Protein AF-A0A7X9DL16-F1 (afdb_monomer_lite)

Organism: NCBI:txid2053526

InterPro domains:
  IPR001405 Uncharacterised protein family UPF0758 [PTHR30471] (2-61)
  IPR025657 RadC-like JAB domain [PF04002] (2-62)
  IPR037518 MPN domain [PS50249] (1-65)

Foldseek 3Di:
DCVVVVAQADEAEDEDAVQDQDDDPVSLVVVAVVQVVCLVVNHHYPWYWYDYPVGIDTVVVVVSYDGDDDPPPPDPDPPDDDDDD

pLDDT: mean 84.84, std 18.09, range [40.84, 98.19]

Sequence (85 aa):
VALNKNAACIIIAHNHPSNDPAPSNEDINVTKKISTLGKAMNIPLLDHLVITDSGYVSMKQLNVFTSFESNEKKGGDNNEKKQLH

Radius of gyration: 19.28 Å; chains: 1; bounding box: 30×30×70 Å

Secondary structure (DSSP, 8-state):
--GGGT-S-EEEEEE-TTS--SPPHHHHHHHHHHHHHHHHTT--EEEEEEEETTEEEETTTTT-SPPPPPGGGS-----------

Structure (mmCIF, N/CA/C/O backbone):
data_AF-A0A7X9DL16-F1
#
_entry.id   AF-A0A7X9DL16-F1
#
loop_
_atom_site.group_PDB
_atom_site.id
_atom_site.type_symbol
_atom_site.label_atom_id
_atom_site.label_alt_id
_atom_site.label_comp_id
_atom_site.label_asym_id
_atom_site.label_entity_id
_atom_site.label_seq_id
_atom_site.pdbx_PDB_ins_code
_atom_site.Cartn_x
_atom_site.Cartn_y
_atom_site.Cartn_z
_atom_site.occupancy
_atom_site.B_iso_or_equiv
_atom_site.auth_seq_id
_atom_site.auth_comp_id
_atom_site.auth_asym_id
_atom_site.auth_atom_id
_atom_site.pdbx_PDB_model_num
ATOM 1 N N . VAL A 1 1 ? -15.451 6.270 -0.008 1.00 71.19 1 VAL A N 1
ATOM 2 C CA . VAL A 1 1 ? -16.031 4.919 -0.232 1.00 71.19 1 VAL A CA 1
ATOM 3 C C . VAL A 1 1 ? -16.057 4.088 1.048 1.00 71.19 1 VAL A C 1
ATOM 5 O O . VAL A 1 1 ? -17.149 3.716 1.436 1.00 71.19 1 VAL A O 1
ATOM 8 N N . ALA A 1 2 ? -14.929 3.850 1.734 1.00 79.81 2 ALA A N 1
ATOM 9 C CA . ALA A 1 2 ? -14.866 2.975 2.921 1.00 79.81 2 ALA A CA 1
ATOM 10 C C . ALA A 1 2 ? -15.847 3.343 4.057 1.00 79.81 2 ALA A C 1
ATOM 12 O O . ALA A 1 2 ? -16.627 2.497 4.485 1.00 79.81 2 ALA A O 1
ATOM 13 N N . LEU A 1 3 ? -15.869 4.614 4.478 1.00 82.75 3 LEU A N 1
ATOM 14 C CA . LEU A 1 3 ? -16.787 5.119 5.513 1.00 82.75 3 LEU A CA 1
ATOM 15 C C . LEU A 1 3 ? -18.262 4.889 5.147 1.00 82.75 3 LEU A C 1
ATOM 17 O O . LEU A 1 3 ? -19.006 4.283 5.906 1.00 82.75 3 LEU A O 1
ATOM 21 N N . ASN A 1 4 ? -18.658 5.283 3.934 1.00 86.75 4 ASN A N 1
ATOM 22 C CA . ASN A 1 4 ? -20.035 5.144 3.439 1.00 86.75 4 ASN A CA 1
ATOM 23 C C . ASN A 1 4 ? -20.471 3.683 3.221 1.00 86.75 4 ASN A C 1
ATOM 25 O O . ASN A 1 4 ? -21.619 3.436 2.860 1.00 86.75 4 ASN A O 1
ATOM 29 N N . LYS A 1 5 ? -19.545 2.726 3.339 1.00 88.94 5 LYS A N 1
ATOM 30 C CA . LYS A 1 5 ? -19.786 1.293 3.148 1.00 88.94 5 LYS A CA 1
ATOM 31 C C . LYS A 1 5 ? -19.644 0.497 4.446 1.00 88.94 5 LYS A C 1
ATOM 33 O O . LYS A 1 5 ? -19.661 -0.726 4.374 1.00 88.94 5 LYS A O 1
ATOM 38 N N . ASN A 1 6 ? -19.485 1.163 5.595 1.00 87.56 6 ASN A N 1
ATOM 39 C CA . ASN A 1 6 ? -19.245 0.515 6.888 1.00 87.56 6 ASN A CA 1
ATOM 40 C C . ASN A 1 6 ? -18.103 -0.514 6.806 1.00 87.56 6 ASN A C 1
ATOM 42 O O . ASN A 1 6 ? -18.203 -1.621 7.334 1.00 87.56 6 ASN A O 1
ATOM 46 N N . ALA A 1 7 ? -17.033 -0.171 6.083 1.00 91.50 7 ALA A N 1
ATOM 47 C CA . ALA A 1 7 ? -15.908 -1.074 5.904 1.00 91.50 7 ALA A CA 1
ATOM 48 C C . ALA A 1 7 ? -15.236 -1.360 7.254 1.00 91.50 7 ALA A C 1
ATOM 50 O O . ALA A 1 7 ? -14.913 -0.433 7.993 1.00 91.50 7 ALA A O 1
ATOM 51 N N . ALA A 1 8 ? -14.979 -2.636 7.545 1.00 92.19 8 ALA A N 1
ATOM 52 C CA . ALA A 1 8 ? -14.245 -3.036 8.745 1.00 92.19 8 ALA A CA 1
ATOM 53 C C . ALA A 1 8 ? -12.754 -2.663 8.672 1.00 92.19 8 ALA A C 1
ATOM 55 O O . ALA A 1 8 ? -12.106 -2.481 9.695 1.00 92.19 8 ALA A O 1
ATOM 56 N N . CYS A 1 9 ? -12.195 -2.571 7.464 1.00 94.12 9 CYS A N 1
ATOM 57 C CA . CYS A 1 9 ? -10.795 -2.238 7.220 1.00 94.12 9 CYS A CA 1
ATOM 58 C C . CYS A 1 9 ? -10.581 -1.783 5.766 1.00 94.12 9 CYS A C 1
ATOM 60 O O . CYS A 1 9 ? -11.501 -1.842 4.945 1.00 94.12 9 CYS A O 1
ATOM 62 N N . ILE A 1 10 ? -9.370 -1.316 5.450 1.00 93.81 10 ILE A N 1
ATOM 63 C CA . ILE A 1 10 ? -8.968 -0.845 4.117 1.00 93.81 10 ILE A CA 1
ATOM 64 C C . ILE A 1 10 ? -7.736 -1.625 3.644 1.00 93.81 10 ILE A C 1
ATOM 66 O O . ILE A 1 10 ? -6.819 -1.872 4.421 1.00 93.81 10 ILE A O 1
ATOM 70 N N . ILE A 1 11 ? -7.691 -1.956 2.354 1.00 96.06 11 ILE A N 1
ATOM 71 C CA . ILE A 1 11 ? -6.464 -2.292 1.620 1.00 96.06 11 ILE A CA 1
ATOM 72 C C . ILE A 1 11 ? -6.373 -1.316 0.450 1.00 96.06 11 ILE A C 1
ATOM 74 O O . ILE A 1 11 ? -7.385 -1.030 -0.194 1.00 96.06 11 ILE A O 1
ATOM 78 N N . ILE A 1 12 ? -5.178 -0.795 0.188 1.00 95.88 12 ILE A N 1
ATOM 79 C CA . ILE A 1 12 ? -4.904 0.060 -0.970 1.00 95.88 12 ILE A CA 1
ATOM 80 C C . ILE A 1 12 ? -4.056 -0.728 -1.956 1.00 95.88 12 ILE A C 1
ATOM 82 O O . ILE A 1 12 ? -3.184 -1.492 -1.557 1.00 95.88 12 ILE A O 1
ATOM 86 N N . ALA A 1 13 ? -4.298 -0.528 -3.244 1.00 96.81 13 ALA A N 1
ATOM 87 C CA . ALA A 1 13 ? -3.423 -1.017 -4.292 1.00 96.81 13 ALA A CA 1
ATOM 88 C C . ALA A 1 13 ? -3.298 0.038 -5.390 1.00 96.81 13 ALA A C 1
ATOM 90 O O . ALA A 1 13 ? -4.278 0.711 -5.717 1.00 96.81 13 ALA A O 1
ATOM 91 N N . HIS A 1 14 ? -2.105 0.171 -5.959 1.00 96.25 14 HIS A N 1
ATOM 92 C CA . HIS A 1 14 ? -1.870 0.963 -7.164 1.00 96.25 14 HIS A CA 1
ATOM 93 C C . HIS A 1 14 ? -0.830 0.273 -8.049 1.00 96.25 14 HIS A C 1
ATOM 95 O O . HIS A 1 14 ? -0.095 -0.601 -7.594 1.00 96.25 14 HIS A O 1
ATOM 101 N N . ASN A 1 15 ? -0.816 0.638 -9.328 1.00 95.88 15 ASN A N 1
ATOM 102 C CA . ASN A 1 15 ? 0.071 0.063 -10.333 1.00 95.88 15 ASN A CA 1
ATOM 103 C C . ASN A 1 15 ? 1.284 0.981 -10.549 1.00 95.88 15 ASN A C 1
ATOM 105 O O . ASN A 1 15 ? 1.104 2.197 -10.648 1.00 95.88 15 ASN A O 1
ATOM 109 N N . HIS A 1 16 ? 2.478 0.398 -10.677 1.00 95.38 16 HIS A N 1
ATOM 110 C CA . HIS A 1 16 ? 3.661 1.025 -11.267 1.00 95.38 16 HIS A CA 1
ATOM 111 C C . HIS A 1 16 ? 3.905 0.495 -12.695 1.00 95.38 16 HIS A C 1
ATOM 113 O O . HIS A 1 16 ? 4.590 -0.517 -12.869 1.00 95.38 16 HIS A O 1
ATOM 119 N N . PRO A 1 17 ? 3.432 1.200 -13.747 1.00 92.19 17 PRO A N 1
ATOM 120 C CA . PRO A 1 17 ? 3.659 0.797 -15.140 1.00 92.19 17 PRO A CA 1
ATOM 121 C C . PRO A 1 17 ? 5.136 0.804 -15.556 1.00 92.19 17 PRO A C 1
ATOM 123 O O . PRO A 1 17 ? 5.496 0.218 -16.570 1.00 92.19 17 PRO A O 1
ATOM 126 N N . SER A 1 18 ? 6.000 1.465 -14.777 1.00 91.62 18 SER A N 1
ATOM 127 C CA . SER A 1 18 ? 7.459 1.412 -14.925 1.00 91.62 18 SER A CA 1
ATOM 128 C C . SER A 1 18 ? 8.044 0.026 -14.641 1.00 91.62 18 SER A C 1
ATOM 130 O O . SER A 1 18 ? 9.217 -0.201 -14.930 1.00 91.62 18 SER A O 1
ATOM 132 N N . ASN A 1 19 ? 7.242 -0.884 -14.076 1.00 92.19 19 ASN A N 1
ATOM 133 C CA . ASN A 1 19 ? 7.628 -2.223 -13.644 1.00 92.19 19 ASN A CA 1
ATOM 134 C C . ASN A 1 19 ? 8.650 -2.246 -12.486 1.00 92.19 19 ASN A C 1
ATOM 136 O O . ASN A 1 19 ? 9.203 -3.299 -12.178 1.00 92.19 19 ASN A O 1
ATOM 140 N N . ASP A 1 20 ? 8.878 -1.104 -11.828 1.00 93.81 20 ASP A N 1
ATOM 141 C CA . ASP A 1 20 ? 9.620 -1.010 -10.568 1.00 93.81 20 ASP A CA 1
ATOM 142 C C . ASP A 1 20 ? 8.627 -1.041 -9.394 1.00 93.81 20 ASP A C 1
ATOM 144 O O . ASP A 1 20 ? 7.852 -0.096 -9.240 1.00 93.81 20 ASP A O 1
ATOM 148 N N . PRO A 1 21 ? 8.610 -2.098 -8.564 1.00 93.38 21 PRO A N 1
ATOM 149 C CA . PRO A 1 21 ? 7.662 -2.218 -7.464 1.00 93.38 21 PRO A CA 1
ATOM 150 C C . PRO A 1 21 ? 8.079 -1.424 -6.212 1.00 93.38 21 PRO A C 1
ATOM 152 O O . PRO A 1 21 ? 7.383 -1.485 -5.195 1.00 93.38 21 PRO A O 1
ATOM 155 N N . ALA A 1 22 ? 9.210 -0.709 -6.234 1.00 95.94 22 ALA A N 1
ATOM 156 C CA . ALA A 1 22 ? 9.625 0.129 -5.118 1.00 95.94 22 ALA A CA 1
ATOM 157 C C . ALA A 1 22 ? 8.661 1.320 -4.945 1.00 95.94 22 ALA A C 1
ATOM 159 O O . ALA A 1 22 ? 8.448 2.073 -5.897 1.00 95.94 22 ALA A O 1
ATOM 160 N N . PRO A 1 23 ? 8.082 1.532 -3.747 1.00 96.81 23 PRO A N 1
ATOM 161 C CA . PRO A 1 23 ? 7.197 2.667 -3.512 1.00 96.81 23 PRO A CA 1
ATOM 162 C C . PRO A 1 23 ? 7.978 3.982 -3.575 1.00 96.81 23 PRO A C 1
ATOM 164 O O . PRO A 1 23 ? 9.084 4.093 -3.037 1.00 96.81 23 PRO A O 1
ATOM 167 N N . SER A 1 24 ? 7.382 5.010 -4.173 1.00 96.56 24 SER A N 1
ATOM 168 C CA . SER A 1 24 ? 7.933 6.361 -4.142 1.00 96.56 24 SER A CA 1
ATOM 169 C C . SER A 1 24 ? 7.780 7.000 -2.756 1.00 96.56 24 SER A C 1
ATOM 171 O O . SER A 1 24 ? 7.011 6.554 -1.898 1.00 96.56 24 SER A O 1
ATOM 173 N N . ASN A 1 25 ? 8.476 8.118 -2.535 1.00 97.06 25 ASN A N 1
ATOM 174 C CA . ASN A 1 25 ? 8.289 8.912 -1.318 1.00 97.06 25 ASN A CA 1
ATOM 175 C C . ASN A 1 25 ? 6.843 9.409 -1.160 1.00 97.06 25 ASN A C 1
ATOM 177 O O . ASN A 1 25 ? 6.355 9.522 -0.034 1.00 97.06 25 ASN A O 1
ATOM 181 N N . GLU A 1 26 ? 6.151 9.684 -2.268 1.00 97.12 26 GLU A N 1
ATOM 182 C CA . GLU A 1 26 ? 4.755 10.116 -2.232 1.00 97.12 26 GLU A CA 1
ATOM 183 C C . GLU A 1 26 ? 3.844 8.965 -1.789 1.00 97.12 26 GLU A C 1
ATOM 185 O O . GLU A 1 26 ? 3.022 9.155 -0.891 1.00 97.12 26 GLU A O 1
ATOM 190 N N . ASP A 1 27 ? 4.071 7.750 -2.301 1.00 96.88 27 ASP A N 1
ATOM 191 C CA . ASP A 1 27 ? 3.330 6.551 -1.886 1.00 96.88 27 ASP A CA 1
ATOM 192 C C . ASP A 1 27 ? 3.496 6.302 -0.388 1.00 96.88 27 ASP A C 1
ATOM 194 O O . ASP A 1 27 ? 2.517 6.074 0.325 1.00 96.88 27 ASP A O 1
ATOM 198 N N . ILE A 1 28 ? 4.727 6.420 0.122 1.00 97.56 28 ILE A N 1
ATOM 199 C CA . ILE A 1 28 ? 5.040 6.290 1.552 1.00 97.56 28 ILE A CA 1
ATOM 200 C C . ILE A 1 28 ? 4.284 7.340 2.377 1.00 97.56 28 ILE A C 1
ATOM 202 O O . ILE A 1 28 ? 3.679 7.009 3.403 1.00 97.56 28 ILE A O 1
ATOM 206 N N . ASN A 1 29 ? 4.297 8.600 1.944 1.00 97.69 29 ASN A N 1
ATOM 207 C CA . ASN A 1 29 ? 3.634 9.696 2.650 1.00 97.69 29 ASN A CA 1
ATOM 208 C C . ASN A 1 29 ? 2.113 9.518 2.684 1.00 97.69 29 ASN A C 1
ATOM 210 O O . ASN A 1 29 ? 1.491 9.695 3.737 1.00 97.69 29 ASN A O 1
ATOM 214 N N . VAL A 1 30 ? 1.512 9.147 1.553 1.00 96.81 30 VAL A N 1
ATOM 215 C CA . VAL A 1 30 ? 0.076 8.866 1.441 1.00 96.81 30 VAL A CA 1
ATOM 216 C C . VAL A 1 30 ? -0.303 7.671 2.313 1.00 96.81 30 VAL A C 1
ATOM 218 O O . VAL A 1 30 ? -1.231 7.776 3.118 1.00 96.81 30 VAL A O 1
ATOM 221 N N . THR A 1 31 ? 0.458 6.578 2.241 1.00 97.06 31 THR A N 1
ATOM 222 C CA . THR A 1 31 ? 0.240 5.363 3.043 1.00 97.06 31 THR A CA 1
ATOM 223 C C . THR A 1 31 ? 0.228 5.676 4.535 1.00 97.06 31 THR A C 1
ATOM 225 O O . THR A 1 31 ? -0.700 5.293 5.250 1.00 97.06 31 THR A O 1
ATOM 228 N N . LYS A 1 32 ? 1.220 6.435 5.019 1.00 96.50 32 LYS A N 1
ATOM 229 C CA . LYS A 1 32 ? 1.308 6.835 6.432 1.00 96.50 32 LYS A CA 1
ATOM 230 C C . LYS A 1 32 ? 0.116 7.688 6.858 1.00 96.50 32 LYS A C 1
ATOM 232 O O . LYS A 1 32 ? -0.485 7.409 7.893 1.00 96.50 32 LYS A O 1
ATOM 237 N N . LYS A 1 33 ? -0.272 8.684 6.051 1.00 96.12 33 LYS A N 1
ATOM 238 C CA . LYS A 1 33 ? -1.452 9.523 6.328 1.00 96.12 33 LYS A CA 1
ATOM 239 C C . LYS A 1 33 ? -2.721 8.679 6.429 1.00 96.12 33 LYS A C 1
ATOM 241 O O . LYS A 1 33 ? -3.479 8.836 7.385 1.00 96.12 33 LYS A O 1
ATOM 246 N N . ILE A 1 34 ? -2.938 7.759 5.488 1.00 95.06 34 ILE A N 1
ATOM 247 C CA . ILE A 1 34 ? -4.129 6.903 5.492 1.00 95.06 34 ILE A CA 1
ATOM 248 C C . ILE A 1 34 ? -4.106 5.934 6.673 1.00 95.06 34 ILE A C 1
ATOM 250 O O . ILE A 1 34 ? -5.131 5.773 7.327 1.00 95.06 34 ILE A O 1
ATOM 254 N N . SER A 1 35 ? -2.955 5.353 7.012 1.00 95.62 35 SER A N 1
ATOM 255 C CA . SER A 1 35 ? -2.812 4.510 8.203 1.00 95.62 35 SER A CA 1
ATOM 256 C C . SER A 1 35 ? -3.206 5.256 9.483 1.00 95.62 35 SER A C 1
ATOM 258 O O . SER A 1 35 ? -3.948 4.721 10.310 1.00 95.62 35 SER A O 1
ATOM 260 N N . THR A 1 36 ? -2.742 6.498 9.652 1.00 94.50 36 THR A N 1
ATOM 261 C CA . THR A 1 36 ? -3.086 7.330 10.815 1.00 94.50 36 THR A CA 1
ATOM 262 C C . THR A 1 36 ? -4.576 7.659 10.854 1.00 94.50 36 THR A C 1
ATOM 264 O O . THR A 1 36 ? -5.208 7.520 11.902 1.00 94.50 36 THR A O 1
ATOM 267 N N . LEU A 1 37 ? -5.158 8.049 9.718 1.00 93.38 37 LEU A N 1
ATOM 268 C CA . LEU A 1 37 ? -6.587 8.351 9.619 1.00 93.38 37 LEU A CA 1
ATOM 269 C C . LEU A 1 37 ? -7.446 7.110 9.876 1.00 93.38 37 LEU A C 1
ATOM 271 O O . LEU A 1 37 ? -8.412 7.178 10.630 1.00 93.38 37 LEU A O 1
ATOM 275 N N . GLY A 1 38 ? -7.073 5.966 9.304 1.00 92.25 38 GLY A N 1
ATOM 276 C CA . GLY A 1 38 ? -7.759 4.696 9.509 1.00 92.25 38 GLY A CA 1
ATOM 277 C C . GLY A 1 38 ? -7.788 4.297 10.982 1.00 92.25 38 GLY A C 1
ATOM 278 O O . GLY A 1 38 ? -8.842 3.947 11.507 1.00 92.25 38 GLY A O 1
ATOM 279 N N . LYS A 1 39 ? -6.665 4.467 11.693 1.00 90.94 39 LYS A N 1
ATOM 280 C CA . LYS A 1 39 ? -6.604 4.271 13.149 1.00 90.94 39 LYS A CA 1
ATOM 281 C C . LYS A 1 39 ? -7.547 5.214 13.902 1.00 90.94 39 LYS A C 1
ATOM 283 O O . LYS A 1 39 ? -8.258 4.759 14.791 1.00 90.94 39 LYS A O 1
ATOM 288 N N . ALA A 1 40 ? -7.576 6.498 13.546 1.00 90.75 40 ALA A N 1
ATOM 289 C CA . ALA A 1 40 ? -8.450 7.482 14.191 1.00 90.75 40 ALA A CA 1
ATOM 290 C C . ALA A 1 40 ? -9.946 7.192 13.967 1.00 90.75 40 ALA A C 1
ATOM 292 O O . ALA A 1 40 ? -10.764 7.461 14.841 1.00 90.75 40 ALA A O 1
ATOM 293 N N . MET A 1 41 ? -10.298 6.620 12.815 1.00 90.62 41 MET A N 1
ATOM 294 C CA . MET A 1 41 ? -11.678 6.285 12.445 1.00 90.62 41 MET A CA 1
ATOM 295 C C . MET A 1 41 ? -12.089 4.858 12.831 1.00 90.62 41 MET A C 1
ATOM 297 O O . MET A 1 41 ? -13.199 4.448 12.508 1.00 90.62 41 MET A O 1
ATOM 301 N N . ASN A 1 42 ? -11.211 4.095 13.490 1.00 90.62 42 ASN A N 1
ATOM 302 C CA . ASN A 1 42 ? -11.396 2.668 13.771 1.00 90.62 42 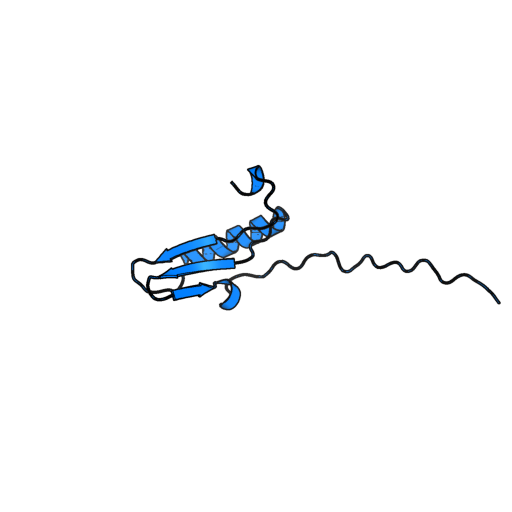ASN A CA 1
ATOM 303 C C . ASN A 1 42 ? -11.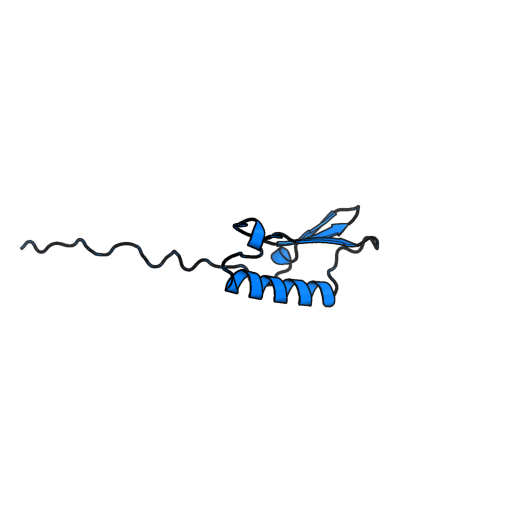669 1.815 12.509 1.00 90.62 42 ASN A C 1
ATOM 305 O O . ASN A 1 42 ? -12.391 0.824 12.556 1.00 90.62 42 ASN A O 1
ATOM 309 N N . ILE A 1 43 ? -11.083 2.215 11.375 1.00 93.12 43 ILE A N 1
ATOM 310 C CA . ILE A 1 43 ? -11.090 1.493 10.096 1.00 93.12 43 ILE A CA 1
ATOM 311 C C . ILE A 1 43 ? -9.624 1.303 9.678 1.00 93.12 43 ILE A C 1
ATOM 313 O O . ILE A 1 43 ? -9.080 2.116 8.924 1.00 93.12 43 ILE A O 1
ATOM 317 N N . PRO A 1 44 ? -8.930 0.284 10.204 1.00 94.31 44 PRO A N 1
ATOM 318 C CA . PRO A 1 44 ? -7.495 0.134 10.007 1.00 94.31 44 PRO A CA 1
ATOM 319 C C . PRO A 1 44 ? -7.117 -0.134 8.545 1.00 94.31 44 PRO A C 1
ATOM 321 O O . PRO A 1 44 ? -7.813 -0.852 7.824 1.00 94.31 44 PRO A O 1
ATOM 324 N N . LEU A 1 45 ? -5.965 0.402 8.133 1.00 95.69 45 LEU A N 1
ATOM 325 C CA . LEU A 1 45 ? -5.290 0.013 6.895 1.00 95.69 45 LEU A CA 1
ATOM 326 C C . LEU A 1 45 ? -4.551 -1.312 7.131 1.00 95.69 45 LEU A C 1
ATOM 328 O O . LEU A 1 45 ? -3.662 -1.381 7.980 1.00 95.69 45 LEU A O 1
ATOM 332 N N . LEU A 1 46 ? -4.922 -2.361 6.397 1.00 96.19 46 LEU A N 1
ATOM 333 C CA . LEU A 1 46 ? -4.281 -3.672 6.493 1.00 96.19 46 LEU A CA 1
ATOM 334 C C . LEU A 1 46 ? -3.018 -3.763 5.648 1.00 96.19 46 LEU A C 1
ATOM 336 O O . LEU A 1 46 ? -2.058 -4.381 6.100 1.00 96.19 46 LEU A O 1
ATOM 340 N N . ASP A 1 47 ? -3.028 -3.185 4.446 1.00 97.31 47 ASP A N 1
ATOM 341 C CA . ASP A 1 47 ? -1.870 -3.141 3.554 1.00 97.31 47 ASP A CA 1
ATOM 342 C C . ASP A 1 47 ? -2.016 -2.062 2.470 1.00 97.31 47 ASP A C 1
ATOM 344 O O . ASP A 1 47 ? -3.128 -1.620 2.158 1.00 97.31 47 ASP A O 1
ATOM 348 N N . HIS A 1 48 ? -0.886 -1.683 1.876 1.00 97.75 48 HIS A N 1
ATOM 349 C CA . HIS A 1 48 ? -0.799 -0.909 0.641 1.00 97.75 48 HIS A CA 1
ATOM 350 C C . HIS A 1 48 ? 0.109 -1.659 -0.334 1.00 97.75 48 HIS A C 1
ATOM 352 O O . HIS A 1 48 ? 1.297 -1.845 -0.073 1.00 97.75 48 HIS A O 1
ATOM 358 N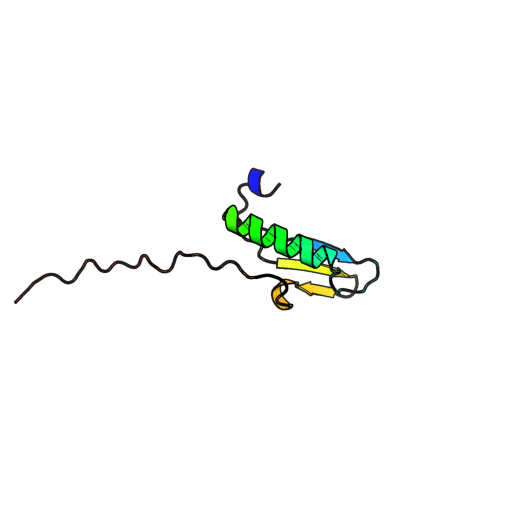 N . LEU A 1 49 ? -0.462 -2.111 -1.447 1.00 98.19 49 LEU A N 1
ATOM 359 C CA . LEU A 1 49 ? 0.215 -2.919 -2.453 1.00 98.19 49 LEU A CA 1
ATOM 360 C C . LEU A 1 49 ? 0.662 -2.046 -3.632 1.00 98.19 49 LEU A C 1
ATOM 362 O O . LEU A 1 49 ? -0.145 -1.318 -4.218 1.00 98.19 49 LEU A O 1
ATOM 366 N N . VAL A 1 50 ? 1.940 -2.144 -3.987 1.00 98.00 50 VAL A N 1
ATOM 367 C CA . VAL A 1 50 ? 2.470 -1.675 -5.275 1.00 98.00 50 VAL A CA 1
ATOM 368 C C . VAL A 1 50 ? 2.445 -2.874 -6.216 1.00 98.00 50 VAL A C 1
ATOM 370 O O . VAL A 1 50 ? 3.081 -3.884 -5.920 1.00 98.00 50 VAL A O 1
ATOM 373 N N . ILE A 1 51 ? 1.687 -2.800 -7.305 1.00 97.69 51 ILE A N 1
ATOM 374 C CA . ILE A 1 51 ? 1.510 -3.901 -8.262 1.00 97.69 51 ILE A CA 1
ATOM 375 C C . ILE A 1 51 ? 2.281 -3.587 -9.543 1.00 97.69 51 ILE A C 1
ATOM 377 O O . ILE A 1 51 ? 2.222 -2.466 -10.048 1.00 97.69 51 ILE A O 1
ATOM 381 N N . THR A 1 52 ? 2.966 -4.590 -10.079 1.00 96.50 52 THR A N 1
ATOM 382 C CA . THR A 1 52 ? 3.642 -4.560 -11.379 1.00 96.50 52 THR A CA 1
ATOM 383 C C . THR A 1 52 ? 3.239 -5.784 -12.204 1.00 96.50 52 THR A C 1
ATOM 385 O O . THR A 1 52 ? 2.594 -6.703 -11.697 1.00 96.50 52 THR A O 1
ATOM 388 N N . ASP A 1 53 ? 3.634 -5.838 -13.477 1.00 94.62 53 ASP A N 1
ATOM 389 C CA . ASP A 1 53 ? 3.329 -6.989 -14.344 1.00 94.62 53 ASP A CA 1
ATOM 390 C C . ASP A 1 53 ? 4.008 -8.284 -13.864 1.00 94.62 53 ASP A C 1
ATOM 392 O O . ASP A 1 53 ? 3.529 -9.388 -14.118 1.00 94.62 53 ASP A O 1
ATOM 396 N N . SER A 1 54 ? 5.136 -8.153 -13.165 1.00 92.50 54 SER A N 1
ATOM 397 C CA . SER A 1 54 ? 5.950 -9.265 -12.669 1.00 92.50 54 SER A CA 1
ATOM 398 C C . SER A 1 54 ? 5.660 -9.659 -11.217 1.00 92.50 54 SER A C 1
ATOM 400 O O . SER A 1 54 ? 6.199 -10.663 -10.748 1.00 92.50 54 SER A O 1
ATOM 402 N N . GLY A 1 55 ? 4.824 -8.908 -10.491 1.00 94.69 55 GLY A N 1
ATOM 403 C CA . GLY A 1 55 ? 4.526 -9.202 -9.093 1.00 94.69 55 GLY A CA 1
ATOM 404 C C . GLY A 1 55 ? 3.961 -8.021 -8.311 1.00 94.69 55 GLY A C 1
ATOM 405 O O . GLY A 1 55 ? 3.246 -7.172 -8.834 1.00 94.69 55 GLY A O 1
ATOM 406 N N . TYR A 1 56 ? 4.242 -7.997 -7.009 1.00 97.12 56 TYR A N 1
ATOM 407 C CA . TYR A 1 56 ? 3.821 -6.915 -6.129 1.00 97.12 56 TYR A CA 1
ATOM 408 C C . TYR A 1 56 ? 4.760 -6.765 -4.932 1.00 97.12 56 TYR A C 1
ATOM 410 O O . TYR A 1 56 ? 5.465 -7.698 -4.545 1.00 97.12 56 TYR A O 1
ATOM 418 N N . VAL A 1 57 ? 4.713 -5.593 -4.307 1.00 97.75 57 VAL A N 1
ATOM 419 C CA . VAL A 1 57 ? 5.358 -5.296 -3.027 1.00 97.75 57 VAL A CA 1
ATOM 420 C C . VAL A 1 57 ? 4.301 -4.862 -2.019 1.00 97.75 57 VAL A C 1
ATOM 422 O O . VAL A 1 57 ? 3.454 -4.016 -2.304 1.00 97.75 57 VAL A O 1
ATOM 425 N N . SER A 1 58 ? 4.366 -5.442 -0.820 1.00 98.00 58 SER A N 1
ATOM 426 C CA . SER A 1 58 ? 3.565 -5.037 0.337 1.00 98.00 58 SER A CA 1
ATOM 427 C C . SER A 1 58 ? 4.316 -3.980 1.139 1.00 98.00 58 SER A C 1
ATOM 429 O O . SER A 1 58 ? 5.375 -4.243 1.716 1.00 98.00 58 SER A O 1
ATOM 431 N N . MET A 1 59 ? 3.754 -2.776 1.229 1.00 97.75 59 MET A N 1
ATOM 432 C CA . MET A 1 59 ? 4.336 -1.712 2.049 1.00 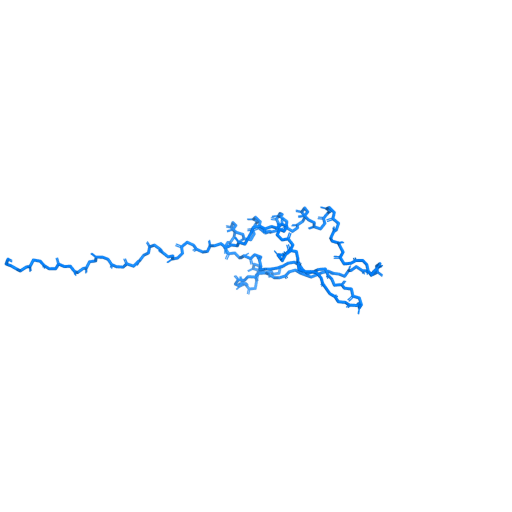97.75 59 MET A CA 1
ATOM 433 C C . MET A 1 59 ? 4.256 -2.038 3.545 1.00 97.75 59 MET A C 1
ATOM 435 O O . MET A 1 59 ? 5.067 -1.531 4.325 1.00 97.75 59 MET A O 1
ATOM 439 N N . LYS A 1 60 ? 3.339 -2.925 3.956 1.00 96.81 60 LYS A N 1
ATOM 440 C CA . LYS A 1 60 ? 3.342 -3.490 5.309 1.00 96.81 60 LYS A CA 1
ATOM 441 C C . LYS A 1 60 ? 4.538 -4.408 5.543 1.00 96.81 60 LYS A C 1
ATOM 443 O O . LYS A 1 60 ? 5.196 -4.259 6.567 1.00 96.81 60 LYS A O 1
ATOM 448 N N . GLN A 1 61 ? 4.852 -5.324 4.621 1.00 96.69 61 GLN A N 1
ATOM 449 C CA . GLN A 1 61 ? 6.038 -6.190 4.748 1.00 96.69 61 GLN A CA 1
ATOM 450 C C . GLN A 1 61 ? 7.342 -5.387 4.756 1.00 96.69 61 GLN A C 1
ATOM 452 O O . GLN A 1 61 ? 8.286 -5.756 5.450 1.00 96.69 61 GLN A O 1
ATOM 457 N N . LEU A 1 62 ? 7.372 -4.257 4.047 1.00 96.50 62 LEU A N 1
ATOM 458 C CA . LEU A 1 62 ? 8.481 -3.302 4.083 1.00 96.50 62 LEU A CA 1
ATOM 459 C C . LEU A 1 62 ? 8.528 -2.437 5.358 1.00 96.50 62 LEU A C 1
ATOM 461 O O . LEU A 1 62 ? 9.413 -1.595 5.484 1.00 96.50 62 LEU A O 1
ATOM 465 N N . ASN A 1 63 ? 7.600 -2.618 6.304 1.00 95.94 63 ASN A N 1
ATOM 466 C CA . ASN A 1 63 ? 7.490 -1.835 7.540 1.00 95.94 63 ASN A CA 1
ATOM 467 C C . ASN A 1 63 ? 7.384 -0.314 7.309 1.00 95.94 63 ASN A C 1
ATOM 469 O O . ASN A 1 63 ? 7.861 0.487 8.114 1.00 95.94 63 ASN A O 1
ATOM 473 N N . VAL A 1 64 ? 6.739 0.109 6.217 1.00 96.19 64 VAL A N 1
ATOM 474 C CA . VAL A 1 64 ? 6.594 1.536 5.874 1.00 96.19 64 VAL A CA 1
ATOM 475 C C . VAL A 1 64 ? 5.652 2.267 6.837 1.00 96.19 64 VAL A C 1
ATOM 477 O O . VAL A 1 64 ? 5.801 3.471 7.071 1.00 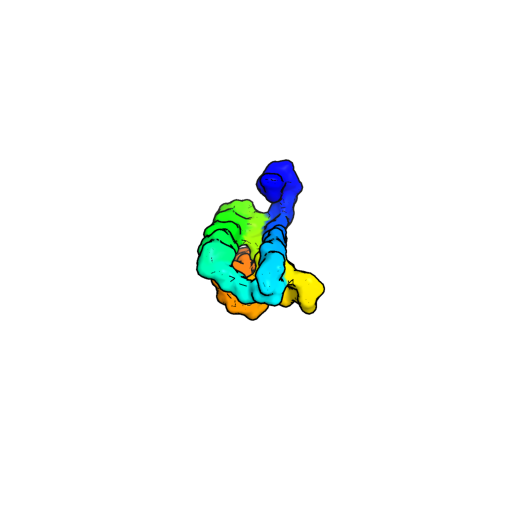96.19 64 VAL A O 1
ATOM 480 N N . PHE A 1 65 ? 4.677 1.556 7.402 1.00 94.50 65 PHE A N 1
ATOM 481 C CA . PHE A 1 65 ? 3.690 2.092 8.333 1.00 94.50 65 PHE A CA 1
ATOM 482 C C . PHE A 1 65 ? 3.411 1.108 9.474 1.00 94.50 65 PHE A C 1
ATOM 484 O O . PHE A 1 65 ? 3.692 -0.086 9.382 1.00 94.50 65 PHE A O 1
ATOM 491 N N . THR A 1 66 ? 2.856 1.618 10.571 1.00 85.81 66 THR A N 1
ATOM 492 C CA . THR A 1 66 ? 2.566 0.814 11.762 1.00 85.81 66 THR A CA 1
ATOM 493 C C . THR A 1 66 ? 1.224 0.106 11.623 1.00 85.81 66 THR A C 1
ATOM 495 O O . THR A 1 66 ? 0.209 0.738 11.334 1.00 85.81 66 THR A O 1
ATOM 498 N N . SER A 1 67 ? 1.206 -1.202 11.885 1.00 73.56 67 SER A N 1
ATOM 499 C CA . SER A 1 67 ? -0.039 -1.972 11.930 1.00 73.56 67 SER A CA 1
ATOM 500 C C . SER A 1 67 ? -0.920 -1.541 13.106 1.00 73.56 67 SER A C 1
ATOM 502 O O . SER A 1 67 ? -0.435 -1.146 14.166 1.00 73.56 67 SER A O 1
ATOM 504 N N . PHE A 1 68 ? -2.234 -1.610 12.913 1.00 73.56 68 PHE A N 1
ATOM 505 C CA . PHE A 1 68 ? -3.199 -1.344 13.971 1.00 73.56 68 PHE A CA 1
ATOM 506 C C . PHE A 1 68 ? -3.219 -2.506 14.971 1.00 73.56 68 PHE A C 1
ATOM 508 O O . PHE A 1 68 ? -3.520 -3.636 14.595 1.00 73.56 68 PHE A O 1
ATOM 515 N N . GLU A 1 69 ? -2.937 -2.222 16.240 1.00 68.12 69 GLU A N 1
ATOM 516 C CA . GLU A 1 69 ? -3.216 -3.139 17.344 1.00 68.12 69 GLU A CA 1
ATOM 517 C C . GLU A 1 69 ? -4.519 -2.710 18.021 1.00 68.12 69 GLU A C 1
ATOM 519 O O . GLU A 1 69 ? -4.647 -1.582 18.503 1.00 68.12 69 GLU A O 1
ATOM 524 N N . SER A 1 70 ? -5.509 -3.601 18.024 1.00 58.91 70 SER A N 1
ATOM 525 C CA . SER A 1 70 ? -6.779 -3.383 18.712 1.00 58.91 70 SER A CA 1
ATOM 526 C C . SER A 1 70 ? -6.582 -3.440 20.229 1.00 58.91 70 SER A C 1
ATOM 528 O O . SER A 1 70 ? -6.024 -4.407 20.748 1.00 58.91 70 SER A O 1
ATOM 530 N N . ASN A 1 71 ? -7.132 -2.465 20.955 1.00 56.69 71 ASN A N 1
ATOM 531 C CA . ASN A 1 71 ? -7.103 -2.399 22.423 1.00 56.69 71 ASN A CA 1
ATOM 532 C C . ASN A 1 71 ? -7.997 -3.446 23.137 1.00 56.69 71 ASN A C 1
ATOM 534 O O . ASN A 1 71 ? -8.221 -3.341 24.340 1.00 56.69 71 ASN A O 1
ATOM 538 N N . GLU A 1 72 ? -8.503 -4.472 22.448 1.00 57.16 72 GLU A N 1
ATOM 539 C CA . GLU A 1 72 ? -9.513 -5.395 22.995 1.00 57.16 72 GLU A CA 1
ATOM 540 C C . GLU A 1 72 ? -8.988 -6.416 24.029 1.00 57.16 72 GLU A C 1
ATOM 542 O O . GLU A 1 72 ? -9.776 -7.122 24.650 1.00 57.16 72 GLU A O 1
ATOM 547 N N . LYS A 1 73 ? -7.679 -6.488 24.310 1.00 51.34 73 LYS A N 1
ATOM 548 C CA . LYS A 1 73 ? -7.113 -7.480 25.255 1.00 51.34 73 LYS A CA 1
ATOM 549 C C . LYS A 1 73 ? -7.015 -7.043 26.730 1.00 51.34 73 LYS A C 1
ATOM 551 O O . LYS A 1 73 ? -6.206 -7.604 27.465 1.00 51.34 73 LYS A O 1
ATOM 556 N N . LYS A 1 74 ? -7.809 -6.078 27.213 1.00 49.66 74 LYS A N 1
ATOM 557 C CA . LYS A 1 74 ? -7.803 -5.670 28.643 1.00 49.66 74 LYS A CA 1
ATOM 558 C C . LYS A 1 74 ? -9.188 -5.623 29.307 1.00 49.66 74 LYS A C 1
ATOM 560 O O . LYS A 1 74 ? -9.471 -4.711 30.074 1.00 49.66 74 LYS A O 1
ATOM 565 N N . GLY A 1 75 ? -10.037 -6.612 29.035 1.00 45.72 75 GLY A N 1
ATOM 566 C CA . GLY A 1 75 ? -11.363 -6.742 29.659 1.00 45.72 75 GLY A CA 1
ATOM 567 C C . GLY A 1 75 ? -11.729 -8.168 30.080 1.00 45.72 75 GLY A C 1
ATOM 568 O O . GLY A 1 75 ? -12.903 -8.513 30.058 1.00 45.72 75 GLY A O 1
ATOM 569 N N . GLY A 1 76 ? -10.740 -9.012 30.396 1.00 43.06 76 GLY A N 1
ATOM 570 C CA . GLY A 1 76 ? -10.970 -10.352 30.941 1.00 43.06 76 GLY A CA 1
ATOM 571 C C . GLY A 1 76 ? -11.270 -10.284 32.437 1.00 43.06 76 GLY A C 1
ATOM 572 O O . GLY A 1 76 ? -10.400 -9.927 33.226 1.00 43.06 76 GLY A O 1
ATOM 573 N N . ASP A 1 77 ? -12.518 -10.583 32.756 1.00 53.28 77 ASP A N 1
ATOM 574 C CA . ASP A 1 77 ? -13.174 -10.722 34.053 1.00 53.28 77 ASP A CA 1
ATOM 575 C C . ASP A 1 77 ? -12.280 -11.208 35.221 1.00 53.28 77 ASP A C 1
ATOM 577 O O . ASP A 1 77 ? -11.704 -12.293 35.166 1.00 53.28 77 ASP A O 1
ATOM 581 N N . ASN A 1 78 ? -12.194 -10.417 36.298 1.00 48.94 78 ASN A N 1
ATOM 582 C CA . ASN A 1 78 ? -11.577 -10.800 37.581 1.00 48.94 78 ASN A CA 1
ATOM 583 C C . ASN A 1 78 ? -12.594 -10.763 38.741 1.00 48.94 78 ASN A C 1
ATOM 585 O O . ASN A 1 78 ? -12.204 -10.636 39.903 1.00 48.94 78 ASN A O 1
ATOM 589 N N . ASN A 1 79 ? -13.894 -10.886 38.460 1.00 50.84 79 ASN A N 1
ATOM 590 C CA . ASN A 1 79 ? -14.920 -11.011 39.494 1.00 50.84 79 ASN A CA 1
ATOM 591 C C . ASN A 1 79 ? -15.364 -12.467 39.658 1.00 50.84 79 ASN A C 1
ATOM 593 O O . ASN A 1 79 ? -16.464 -12.819 39.271 1.00 50.84 79 ASN A O 1
ATOM 597 N N . GLU A 1 80 ? -14.522 -13.301 40.279 1.00 52.16 80 GLU A N 1
ATOM 598 C CA . GLU A 1 80 ? -14.977 -14.467 41.058 1.00 52.16 80 GLU A CA 1
ATOM 599 C C . GLU A 1 80 ? -13.812 -15.130 41.818 1.00 52.16 80 GLU A C 1
ATOM 601 O O . GLU A 1 80 ? -13.265 -16.156 41.426 1.00 52.16 80 GLU A O 1
ATO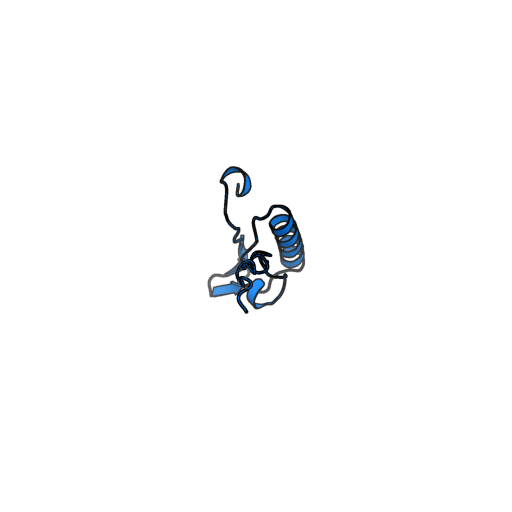M 606 N N . LYS A 1 81 ? -13.450 -14.578 42.982 1.00 47.53 81 LYS A N 1
ATOM 607 C CA . LYS A 1 81 ? -13.042 -15.414 44.123 1.00 47.53 81 LYS A CA 1
ATOM 608 C C . LYS A 1 81 ? -13.769 -14.948 45.374 1.00 47.53 81 LYS A C 1
ATOM 610 O O . LYS A 1 81 ? -13.318 -14.092 46.128 1.00 47.53 81 LYS A O 1
ATOM 615 N N . LYS A 1 82 ? -14.954 -15.539 45.513 1.00 44.41 82 LYS A N 1
ATOM 616 C CA . LYS A 1 82 ? -15.757 -15.672 46.725 1.00 44.41 82 LYS A CA 1
ATOM 617 C C . LYS A 1 82 ? -14.865 -15.934 47.943 1.00 44.41 82 LYS A C 1
ATOM 619 O O . LYS A 1 82 ? -14.041 -16.846 47.928 1.00 44.41 82 LYS A O 1
ATOM 624 N N . GLN A 1 83 ? -15.118 -15.167 49.000 1.00 44.69 83 GLN A N 1
ATOM 625 C CA . GLN A 1 83 ? -14.947 -15.605 50.383 1.00 44.69 83 GLN A CA 1
ATOM 626 C C . GLN A 1 83 ? -15.445 -17.046 50.537 1.00 44.69 83 GLN A C 1
ATOM 628 O O . GLN A 1 83 ? -16.547 -17.337 50.072 1.00 44.69 83 GLN A O 1
ATOM 633 N N . LEU A 1 84 ? -14.664 -17.899 51.204 1.00 47.66 84 LEU A N 1
ATOM 634 C CA . LEU A 1 84 ? -15.130 -19.012 52.039 1.00 47.66 84 LEU A CA 1
ATOM 635 C C . LEU A 1 84 ? -13.925 -19.601 52.799 1.00 47.66 84 LEU A C 1
ATOM 637 O O . LEU A 1 84 ? -13.083 -20.249 52.187 1.00 47.66 84 LEU A O 1
ATOM 641 N N . HIS A 1 85 ? -13.948 -19.362 54.118 1.00 40.84 85 HIS A N 1
ATOM 642 C CA . HIS A 1 85 ? -13.103 -19.864 55.215 1.00 40.84 85 HIS A CA 1
ATOM 643 C C . HIS A 1 85 ? -11.616 -19.491 55.254 1.00 40.84 85 HIS A C 1
ATOM 645 O O . HIS A 1 85 ? -10.822 -20.013 54.447 1.00 40.84 85 HIS A O 1
#